Protein AF-A0A0N4WQX5-F1 (afdb_monomer_lite)

Sequence (140 aa):
MTCLVWTRDRNTYKEAFRTASLQRRLMQGDSTDIREWGIHRSRRNKAMKIWMALRLNGLEGFRYHLNNAVEMCVYFESLVATHPLLKIFSRKLAIFTFFYEEPGSSKEENNLYTENLCQFINQSHKLYVTHTKKHSMPAS

pLDDT: mean 87.52, std 13.51, range [39.91, 98.06]

InterPro domains:
  IPR002129 Pyridoxal phosphate-dependent decarboxylase, major domain [PF00282] (3-87)
  IPR010977 Aromatic-L-amino-acid decarboxylase [PTHR11999] (2-135)
  IPR015424 Pyridoxal phosphate-dependent transferase [SSF53383] (3-135)

Organism: Haemonchus placei (NCBI:txid6290)

Secondary structure (DSSP, 8-state):
-------S-HHHHHHHH--GGGGGGTTS-S---GGGGSS-SS---HHHHHHHHHHHHHHHHHHHHHHHHHHHHHHHHHHHHTSTTEEEEEEETTEEEEEE--TT--HHHHHHHHHHHHHHHHHTSS--------SSPPP-

Structure (mmCIF, N/CA/C/O backbone):
data_AF-A0A0N4WQX5-F1
#
_entry.id   AF-A0A0N4WQX5-F1
#
loop_
_atom_site.group_PDB
_atom_site.id
_atom_site.type_symbol
_atom_site.label_atom_id
_atom_site.label_alt_id
_atom_site.label_comp_id
_atom_site.label_asym_id
_atom_site.label_entity_id
_atom_site.label_seq_id
_atom_site.pdbx_PDB_ins_code
_atom_site.Cartn_x
_atom_site.Cartn_y
_atom_site.Cartn_z
_atom_site.occupancy
_atom_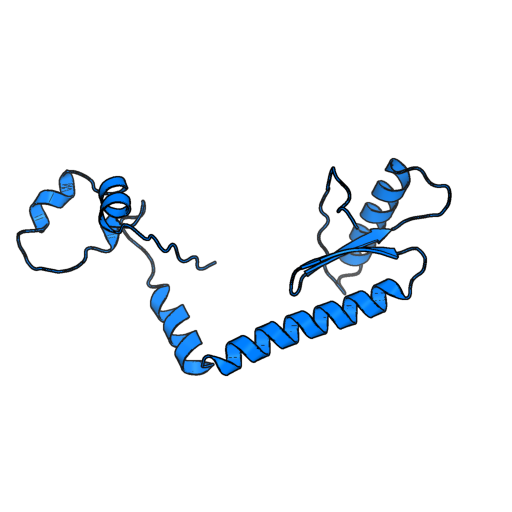site.B_iso_or_equiv
_atom_site.auth_seq_id
_atom_site.auth_comp_id
_atom_site.auth_asym_id
_atom_site.auth_atom_id
_atom_site.pdbx_PDB_model_num
ATOM 1 N N . MET A 1 1 ? 13.904 0.644 -3.031 1.00 65.19 1 MET A N 1
ATOM 2 C CA . MET A 1 1 ? 12.774 1.209 -3.800 1.00 65.19 1 MET A CA 1
ATOM 3 C C . MET A 1 1 ? 13.170 1.384 -5.274 1.00 65.19 1 MET A C 1
ATOM 5 O O . MET A 1 1 ? 14.246 1.922 -5.562 1.00 65.19 1 MET A O 1
ATOM 9 N N . THR A 1 2 ? 12.361 0.865 -6.202 1.00 83.88 2 THR A N 1
ATOM 10 C CA . THR A 1 2 ? 12.535 1.024 -7.659 1.00 83.88 2 THR A CA 1
ATOM 11 C C . THR A 1 2 ? 11.351 1.830 -8.180 1.00 83.88 2 THR A C 1
ATOM 13 O O . THR A 1 2 ? 10.221 1.459 -7.903 1.00 83.88 2 THR A O 1
ATOM 16 N N . CYS A 1 3 ? 11.617 2.928 -8.884 1.00 85.62 3 CYS A N 1
ATOM 17 C CA . CYS A 1 3 ? 10.607 3.817 -9.456 1.00 85.62 3 CYS A CA 1
ATOM 18 C C . CYS A 1 3 ? 10.844 3.907 -10.968 1.00 85.62 3 CYS A C 1
ATOM 20 O O . CYS A 1 3 ? 12.000 3.876 -11.403 1.00 85.62 3 CYS A O 1
ATOM 22 N N . LEU A 1 4 ? 9.760 3.987 -11.737 1.00 89.69 4 LEU A N 1
ATOM 23 C CA . LEU A 1 4 ? 9.767 4.189 -13.180 1.00 89.69 4 LEU A CA 1
ATOM 24 C C . LEU A 1 4 ? 9.079 5.522 -13.475 1.00 89.69 4 LEU A C 1
ATOM 26 O O . LEU A 1 4 ? 7.991 5.777 -12.968 1.00 89.69 4 LEU A O 1
ATOM 30 N N . VAL A 1 5 ? 9.706 6.342 -14.314 1.00 89.50 5 VAL A N 1
ATOM 31 C CA . VAL A 1 5 ? 9.091 7.547 -14.874 1.00 89.50 5 VAL A CA 1
ATOM 32 C C . VAL A 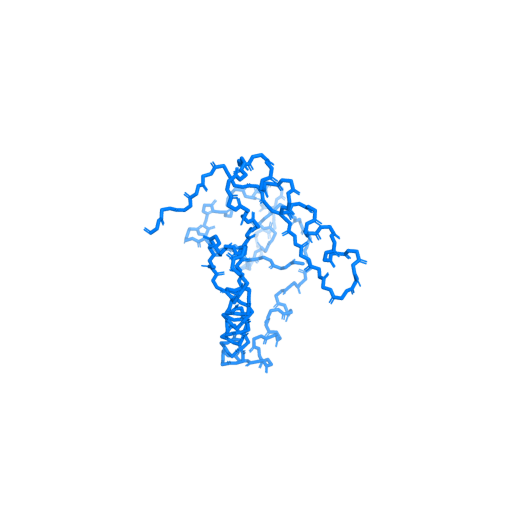1 5 ? 8.845 7.284 -16.351 1.00 89.50 5 VAL A C 1
ATOM 34 O O . VAL A 1 5 ? 9.754 6.856 -17.063 1.00 89.50 5 VAL A O 1
ATOM 37 N N . TRP A 1 6 ? 7.617 7.522 -16.796 1.00 90.69 6 TRP A N 1
ATOM 38 C CA . TRP A 1 6 ? 7.226 7.441 -18.196 1.00 90.69 6 TRP A CA 1
ATOM 39 C C . TRP A 1 6 ? 6.752 8.821 -18.651 1.00 90.69 6 TRP A C 1
ATOM 41 O O . TRP A 1 6 ? 5.980 9.472 -17.951 1.00 90.69 6 TRP A O 1
ATOM 51 N N . THR A 1 7 ? 7.254 9.277 -19.796 1.00 91.44 7 THR A N 1
ATOM 52 C CA . THR A 1 7 ? 6.916 10.574 -20.393 1.00 91.44 7 THR A CA 1
ATOM 53 C C . THR A 1 7 ? 6.338 10.355 -21.782 1.00 91.44 7 THR A C 1
ATOM 55 O O . THR A 1 7 ? 6.787 9.468 -22.510 1.00 91.44 7 THR A O 1
ATOM 58 N N . ARG A 1 8 ? 5.358 11.184 -22.153 1.00 93.50 8 ARG A N 1
ATOM 59 C CA . ARG A 1 8 ? 4.783 11.194 -23.500 1.00 93.50 8 ARG A CA 1
ATOM 60 C C . ARG A 1 8 ? 5.755 11.797 -24.515 1.00 93.50 8 ARG A C 1
ATOM 62 O O . ARG A 1 8 ? 5.939 11.218 -25.580 1.00 93.50 8 ARG A O 1
ATOM 69 N N . ASP A 1 9 ? 6.371 12.933 -24.181 1.00 92.00 9 ASP A N 1
ATOM 70 C CA . ASP A 1 9 ? 7.404 13.562 -25.008 1.00 92.00 9 ASP A CA 1
ATOM 71 C C . ASP A 1 9 ? 8.788 13.204 -24.466 1.00 92.00 9 ASP A C 1
ATOM 73 O O . ASP A 1 9 ? 9.208 13.621 -23.378 1.00 92.00 9 ASP A O 1
ATOM 77 N N . ARG A 1 10 ? 9.492 12.383 -25.241 1.00 87.69 10 ARG A N 1
ATOM 78 C CA . ARG A 1 10 ? 10.853 11.951 -24.945 1.00 87.69 10 ARG A CA 1
ATOM 79 C C . ARG A 1 10 ? 11.848 13.107 -25.021 1.00 87.69 10 ARG A C 1
ATOM 81 O O . ARG A 1 10 ? 12.753 13.165 -24.192 1.00 87.69 10 ARG A O 1
ATOM 88 N N . ASN A 1 11 ? 11.719 13.978 -26.017 1.00 87.88 11 ASN A N 1
ATOM 89 C CA . ASN A 1 11 ? 12.721 14.993 -26.314 1.00 87.88 11 ASN A CA 1
ATOM 90 C C . ASN A 1 11 ? 12.683 16.096 -25.261 1.00 87.88 11 ASN A C 1
ATOM 92 O O . ASN A 1 11 ? 13.728 16.429 -24.711 1.00 87.88 11 ASN A O 1
ATOM 96 N N . THR A 1 12 ? 11.491 16.569 -24.888 1.00 90.06 12 THR A N 1
ATOM 97 C CA . THR A 1 12 ? 11.342 17.570 -23.819 1.00 90.06 12 THR A CA 1
ATOM 98 C C . THR A 1 12 ? 11.959 17.097 -22.505 1.00 90.06 12 THR A C 1
ATOM 100 O O . THR A 1 12 ? 12.708 17.835 -21.869 1.00 90.06 12 THR A O 1
ATOM 103 N N . TYR A 1 13 ? 11.688 15.849 -22.105 1.00 89.62 13 TYR A N 1
ATOM 104 C CA . TYR A 1 13 ? 12.241 15.299 -20.866 1.00 89.62 13 TYR A CA 1
ATOM 105 C C . TYR A 1 13 ? 13.764 15.155 -20.933 1.00 89.62 13 TYR A C 1
ATOM 107 O O . TYR A 1 13 ? 14.461 15.459 -19.970 1.00 89.62 13 TYR A O 1
ATOM 115 N N . LYS A 1 14 ? 14.283 14.701 -22.076 1.00 86.50 14 LYS A N 1
ATOM 116 C CA . LYS A 1 14 ? 15.713 14.489 -22.292 1.00 86.50 14 LYS A CA 1
ATOM 117 C C . LYS A 1 14 ? 16.503 15.802 -22.275 1.00 86.50 14 LYS A C 1
ATOM 119 O O . LYS A 1 14 ? 17.553 15.870 -21.640 1.00 86.50 14 LYS A O 1
ATOM 124 N N . GLU A 1 15 ? 15.993 16.845 -22.929 1.00 86.06 15 GLU A N 1
ATOM 125 C CA . GLU A 1 15 ? 16.634 18.168 -22.961 1.00 86.06 15 GLU A CA 1
ATOM 126 C C . GLU A 1 15 ? 16.770 18.781 -21.560 1.00 86.06 15 GLU A C 1
ATOM 128 O O . GLU A 1 15 ? 17.800 19.377 -21.257 1.00 86.06 15 GLU A O 1
ATOM 133 N N . ALA A 1 16 ? 15.813 18.541 -20.657 1.00 87.88 16 ALA A N 1
ATOM 134 C CA . ALA A 1 16 ? 15.885 19.030 -19.277 1.00 87.88 16 ALA A CA 1
ATOM 135 C C . ALA A 1 16 ? 17.098 18.501 -18.480 1.00 87.88 16 ALA A C 1
ATOM 137 O O . ALA A 1 16 ? 17.537 19.146 -17.529 1.00 87.88 16 ALA A O 1
ATOM 138 N N . PHE A 1 17 ? 17.655 17.341 -18.852 1.00 85.88 17 PHE A N 1
ATOM 139 C CA . PHE A 1 17 ? 18.827 16.742 -18.194 1.00 85.88 17 PHE A CA 1
ATOM 140 C C . PHE A 1 17 ? 20.094 16.784 -19.059 1.00 85.88 17 PHE A C 1
ATOM 142 O O . PHE A 1 17 ? 21.155 16.299 -18.647 1.00 85.88 17 PHE A O 1
ATOM 149 N N . ARG A 1 18 ? 20.014 17.356 -20.262 1.00 77.12 18 ARG A N 1
ATOM 150 C CA . ARG A 1 18 ? 21.131 17.409 -21.200 1.00 77.12 18 ARG A CA 1
ATOM 151 C C . ARG A 1 18 ? 22.154 18.445 -20.727 1.00 77.12 18 ARG A C 1
ATOM 153 O O . ARG A 1 18 ? 21.835 19.600 -20.483 1.00 77.12 18 ARG A O 1
ATOM 160 N N . THR A 1 19 ? 23.416 18.036 -20.581 1.00 71.81 19 THR A N 1
ATOM 161 C CA . THR A 1 19 ? 24.524 18.936 -20.207 1.00 71.81 19 THR A CA 1
ATOM 162 C C . THR A 1 19 ? 25.466 19.138 -21.397 1.00 71.81 19 THR A C 1
ATOM 164 O O . THR A 1 19 ? 25.884 18.159 -22.017 1.00 71.81 19 THR A O 1
ATOM 167 N N . ALA A 1 20 ? 25.875 20.383 -21.674 1.00 64.62 20 ALA A N 1
ATOM 168 C CA . ALA A 1 20 ? 26.703 20.765 -22.833 1.00 64.62 20 ALA A CA 1
ATOM 169 C C . ALA A 1 20 ? 28.028 19.977 -22.986 1.00 64.62 20 ALA A C 1
ATOM 171 O O . ALA A 1 20 ? 28.515 19.766 -24.094 1.00 64.62 20 ALA A O 1
ATOM 172 N N . SER A 1 21 ? 28.599 19.461 -21.890 1.00 58.69 21 SER A N 1
ATOM 173 C CA . SER A 1 21 ? 29.840 18.664 -21.915 1.00 58.69 21 SER A CA 1
ATOM 174 C C . SER A 1 21 ? 29.704 17.276 -22.568 1.00 58.69 21 SER A C 1
ATOM 176 O O . SER A 1 21 ? 30.718 16.667 -22.908 1.00 58.69 21 SER A O 1
ATOM 178 N N . LEU A 1 22 ? 28.483 16.769 -22.777 1.00 56.41 22 LEU A N 1
ATOM 179 C CA . LEU A 1 22 ? 28.228 15.458 -23.398 1.00 56.41 22 LEU A CA 1
ATOM 180 C C . LEU A 1 22 ? 28.082 15.515 -24.927 1.00 56.41 22 LEU A C 1
ATOM 182 O O . LEU A 1 22 ? 28.156 14.481 -25.590 1.00 56.41 22 LEU A O 1
ATOM 186 N N . GLN A 1 23 ? 27.966 16.714 -25.502 1.00 54.78 23 GLN A N 1
ATOM 187 C CA . GLN A 1 23 ? 27.760 16.926 -26.938 1.00 54.78 23 GLN A CA 1
ATOM 188 C C . GLN A 1 23 ? 28.903 16.350 -27.797 1.00 54.78 23 GLN A C 1
ATOM 190 O O . GLN A 1 23 ? 28.686 15.944 -28.934 1.00 54.78 23 GLN A O 1
ATOM 195 N N . ARG A 1 24 ? 30.109 16.218 -27.224 1.00 49.47 24 ARG A N 1
ATOM 196 C CA . ARG A 1 24 ? 31.312 15.729 -27.918 1.00 49.47 24 ARG A CA 1
ATOM 197 C C . ARG A 1 24 ? 31.308 14.221 -28.215 1.00 49.47 24 ARG A C 1
ATOM 199 O O . ARG A 1 24 ? 32.096 13.783 -29.043 1.00 49.47 24 ARG A O 1
ATOM 206 N N . ARG A 1 25 ? 30.454 13.413 -27.567 1.00 53.00 25 ARG A N 1
ATOM 207 C CA . ARG A 1 25 ? 30.475 11.939 -27.713 1.00 53.00 25 ARG A CA 1
ATOM 208 C C . ARG A 1 25 ? 29.404 11.383 -28.669 1.00 53.00 25 ARG A C 1
ATOM 210 O O . ARG A 1 25 ? 29.460 10.208 -29.002 1.00 53.00 25 ARG A O 1
ATOM 217 N N . LEU A 1 26 ? 28.476 12.219 -29.148 1.00 53.69 26 LEU A N 1
ATOM 218 C CA . LEU A 1 26 ? 27.364 11.819 -30.031 1.00 53.69 26 LEU A CA 1
ATOM 219 C C . LEU A 1 26 ? 27.763 11.608 -31.505 1.00 53.69 26 LEU A C 1
ATOM 221 O O . LEU A 1 26 ? 26.928 11.209 -32.305 1.00 53.69 26 LEU A O 1
ATOM 225 N N . MET A 1 27 ? 29.033 11.816 -31.867 1.00 51.78 27 MET A N 1
ATOM 226 C CA . MET A 1 27 ? 29.539 11.511 -33.216 1.00 51.78 27 MET A CA 1
ATOM 227 C C . MET A 1 27 ? 29.763 10.006 -33.459 1.00 51.78 27 MET A C 1
ATOM 229 O O . MET A 1 27 ? 30.257 9.624 -34.515 1.00 51.78 27 MET A O 1
ATOM 233 N N . GLN A 1 28 ? 29.428 9.142 -32.494 1.00 52.09 28 GLN A N 1
ATOM 234 C CA . GLN A 1 28 ? 29.509 7.691 -32.640 1.00 52.09 28 GLN A CA 1
ATOM 235 C C . GLN A 1 28 ? 28.188 7.023 -32.244 1.00 52.09 28 GLN A C 1
ATOM 237 O O . GLN A 1 28 ? 27.973 6.668 -31.088 1.00 52.09 28 GLN A O 1
ATOM 242 N N . GLY A 1 29 ? 27.331 6.819 -33.245 1.00 54.69 29 GLY A N 1
ATOM 243 C CA . GLY A 1 29 ? 26.274 5.809 -33.233 1.00 54.69 29 GLY A CA 1
ATOM 244 C C . GLY A 1 29 ? 24.965 6.189 -32.536 1.00 54.69 29 GLY A C 1
ATOM 245 O O . GLY A 1 29 ? 24.932 6.864 -31.510 1.00 54.69 29 GLY A O 1
ATOM 246 N N . ASP A 1 30 ? 23.882 5.656 -33.098 1.00 57.34 30 ASP A N 1
ATOM 247 C CA . ASP A 1 30 ? 22.463 5.870 -32.777 1.00 57.34 30 ASP A CA 1
ATOM 248 C C . ASP A 1 30 ? 22.026 5.241 -31.428 1.00 57.34 30 ASP A C 1
ATOM 250 O O . ASP A 1 30 ? 20.951 4.661 -31.270 1.00 57.34 30 ASP A O 1
ATOM 254 N N . SER A 1 31 ? 22.907 5.278 -30.426 1.00 63.88 31 SER A N 1
ATOM 255 C CA . SER A 1 31 ? 22.689 4.654 -29.123 1.00 63.88 31 SER A CA 1
ATOM 256 C C . SER A 1 31 ? 22.044 5.636 -28.144 1.00 63.88 31 SER A C 1
ATOM 258 O O . SER A 1 31 ? 22.467 6.780 -27.976 1.00 63.88 31 SER A O 1
ATOM 260 N N . THR A 1 32 ? 20.983 5.191 -27.468 1.00 72.25 32 THR A N 1
ATOM 261 C CA . THR A 1 32 ? 20.320 6.009 -26.448 1.00 72.25 32 THR A CA 1
ATOM 262 C C . THR A 1 32 ? 21.196 6.094 -25.202 1.00 72.25 32 THR A C 1
ATOM 264 O O . THR A 1 32 ? 21.296 5.129 -24.443 1.00 72.25 32 THR A O 1
ATOM 267 N N . ASP A 1 33 ? 21.779 7.266 -24.948 1.00 78.81 33 ASP A N 1
ATOM 268 C CA . ASP A 1 33 ? 22.504 7.514 -23.708 1.00 78.81 33 ASP A CA 1
ATOM 269 C C . ASP A 1 33 ? 21.531 7.649 -22.532 1.00 78.81 33 ASP A C 1
ATOM 271 O O . ASP A 1 33 ? 20.803 8.627 -22.367 1.00 78.81 33 ASP A O 1
ATOM 275 N N . ILE A 1 34 ? 21.531 6.631 -21.680 1.00 80.62 34 ILE A N 1
ATOM 276 C CA . ILE A 1 34 ? 20.685 6.552 -20.495 1.00 80.62 34 ILE A CA 1
ATOM 277 C C . ILE A 1 34 ? 20.975 7.623 -19.431 1.00 80.62 34 ILE A C 1
ATOM 279 O O . ILE A 1 34 ? 20.159 7.806 -18.524 1.00 80.62 34 ILE A O 1
ATOM 283 N N . ARG A 1 35 ? 22.120 8.308 -19.515 1.00 80.56 35 ARG A N 1
ATOM 28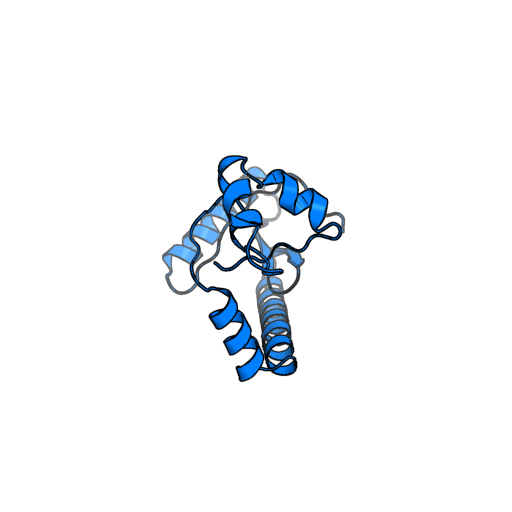4 C CA . ARG A 1 35 ? 22.516 9.383 -18.592 1.00 80.56 35 ARG A CA 1
ATOM 285 C C . ARG A 1 35 ? 21.726 10.665 -18.829 1.00 80.56 35 ARG A C 1
ATOM 287 O O . ARG A 1 35 ? 21.562 11.447 -17.908 1.00 80.56 35 ARG A O 1
ATOM 294 N N . GLU A 1 36 ? 21.185 10.839 -20.031 1.00 83.12 36 GLU A N 1
ATOM 295 C CA . GLU A 1 36 ? 20.400 12.015 -20.428 1.00 83.12 36 GLU A CA 1
ATOM 296 C C . GLU A 1 36 ? 18.934 11.940 -19.947 1.00 83.12 36 GLU A C 1
ATOM 298 O O . GLU A 1 36 ? 18.095 12.725 -20.365 1.00 83.12 36 GLU A O 1
ATOM 303 N N . TRP A 1 37 ? 18.607 10.980 -19.075 1.00 86.00 37 TRP A N 1
ATOM 304 C CA . TRP A 1 37 ? 17.247 10.713 -18.581 1.00 86.00 37 TRP A CA 1
ATOM 305 C C . TRP A 1 37 ? 17.101 10.924 -17.072 1.00 86.00 37 TRP A C 1
ATOM 307 O O . TRP A 1 37 ? 16.199 10.369 -16.445 1.00 86.00 37 TRP A O 1
ATOM 317 N N . GLY A 1 38 ? 18.028 11.647 -16.455 1.00 86.69 38 GLY A N 1
ATOM 318 C CA . GLY A 1 38 ? 17.943 11.983 -15.045 1.00 86.69 38 GLY A CA 1
ATOM 319 C C . GLY A 1 38 ? 19.222 12.606 -14.512 1.00 86.69 38 GLY A C 1
ATOM 320 O O . GLY A 1 38 ? 20.231 12.708 -15.197 1.00 86.69 38 GLY A O 1
ATOM 321 N N . ILE A 1 39 ? 19.175 12.991 -13.241 1.00 86.38 39 ILE A N 1
ATOM 322 C CA . ILE A 1 39 ? 20.245 13.752 -12.581 1.00 86.38 39 ILE A CA 1
ATOM 323 C C . ILE A 1 39 ? 21.530 12.914 -12.415 1.00 86.38 39 ILE A C 1
ATOM 325 O O . ILE A 1 39 ? 22.645 13.434 -12.440 1.00 86.38 39 ILE A O 1
ATOM 329 N N . HIS A 1 40 ? 21.397 11.599 -12.232 1.00 84.25 40 HIS A N 1
ATOM 330 C CA . HIS A 1 40 ? 22.528 10.728 -11.916 1.00 84.25 40 HIS A CA 1
ATOM 331 C C . HIS A 1 40 ? 23.308 10.293 -13.165 1.00 84.25 40 HIS A C 1
ATOM 333 O O . HIS A 1 40 ? 22.762 9.652 -14.060 1.00 84.25 40 HIS A O 1
ATOM 339 N N . ARG A 1 41 ? 24.629 10.525 -13.165 1.00 76.69 41 ARG A N 1
ATOM 340 C CA . ARG A 1 41 ? 25.539 10.088 -14.245 1.00 76.69 41 ARG A CA 1
ATOM 341 C C . ARG A 1 41 ? 25.843 8.586 -14.250 1.00 76.69 41 ARG A C 1
ATOM 343 O O . ARG A 1 41 ? 26.141 8.029 -15.301 1.00 76.69 41 ARG A O 1
ATOM 350 N N . SER A 1 42 ? 25.785 7.937 -13.089 1.00 83.38 42 SER A N 1
ATOM 351 C CA . SER A 1 42 ? 25.886 6.482 -12.935 1.00 83.38 42 SER A CA 1
ATOM 352 C C . SER A 1 42 ? 24.660 5.979 -12.187 1.00 83.38 42 SER A C 1
ATOM 354 O O . SER A 1 42 ? 24.185 6.629 -11.254 1.00 83.38 42 SER A O 1
ATOM 356 N N . ARG A 1 43 ? 24.125 4.828 -12.599 1.00 84.31 43 ARG A N 1
ATOM 357 C CA . ARG A 1 43 ? 22.934 4.229 -11.992 1.00 84.31 43 ARG A CA 1
ATOM 358 C C . ARG A 1 43 ? 23.043 2.711 -11.960 1.00 84.31 43 ARG A C 1
ATOM 360 O O . ARG A 1 43 ? 23.528 2.094 -12.902 1.00 84.31 43 ARG A O 1
ATOM 367 N N . ARG A 1 44 ? 22.551 2.102 -10.878 1.00 88.62 44 ARG A N 1
ATOM 368 C CA . ARG A 1 44 ? 22.452 0.638 -10.757 1.00 88.62 44 ARG A CA 1
ATOM 369 C C . ARG A 1 44 ? 21.479 0.090 -11.808 1.00 88.62 44 ARG A C 1
ATOM 371 O O . ARG A 1 44 ? 20.457 0.723 -12.082 1.00 88.62 44 ARG A O 1
ATOM 378 N N . ASN A 1 45 ? 21.736 -1.112 -12.326 1.00 88.62 45 ASN A N 1
ATOM 379 C CA . ASN A 1 45 ? 20.838 -1.788 -13.267 1.00 88.62 45 ASN A CA 1
ATOM 380 C C . ASN A 1 45 ? 19.585 -2.346 -12.558 1.00 88.62 45 ASN A C 1
ATOM 382 O O . ASN A 1 45 ? 19.446 -3.546 -12.330 1.00 88.62 45 ASN A O 1
ATOM 386 N N . LYS A 1 46 ? 18.654 -1.458 -12.185 1.00 90.12 46 LYS A N 1
ATOM 387 C CA . LYS A 1 46 ? 17.372 -1.840 -11.566 1.00 90.12 46 LYS A CA 1
ATOM 388 C C . LYS A 1 46 ? 16.412 -2.518 -12.554 1.00 90.12 46 LYS A C 1
ATOM 390 O O . LYS A 1 46 ? 15.488 -3.195 -12.111 1.00 90.12 46 LYS A O 1
ATOM 395 N N . ALA A 1 47 ? 16.639 -2.358 -13.862 1.00 91.19 47 ALA A N 1
ATOM 396 C CA . ALA A 1 47 ? 15.810 -2.956 -14.905 1.00 91.19 47 ALA A CA 1
ATOM 397 C C . ALA A 1 47 ? 15.887 -4.485 -14.876 1.00 91.19 47 ALA A C 1
ATOM 399 O O . ALA A 1 47 ? 14.855 -5.133 -15.000 1.00 91.19 47 ALA A O 1
ATOM 400 N N . MET A 1 48 ? 17.066 -5.055 -14.602 1.00 93.94 48 MET A N 1
ATOM 401 C CA . MET A 1 48 ? 17.226 -6.508 -14.489 1.00 93.94 48 MET A CA 1
ATOM 402 C C . MET A 1 48 ? 16.326 -7.108 -13.399 1.00 93.94 48 MET A C 1
ATOM 404 O O . MET A 1 48 ? 15.679 -8.125 -13.624 1.00 93.94 48 MET A O 1
ATOM 408 N N . LYS A 1 49 ? 16.205 -6.446 -12.238 1.00 92.50 49 LYS A N 1
ATOM 409 C CA . LYS A 1 49 ? 15.312 -6.909 -11.162 1.00 92.50 49 LYS A CA 1
ATOM 410 C C . LYS A 1 49 ? 13.843 -6.901 -11.597 1.00 92.50 49 LYS A C 1
ATOM 412 O O . LYS A 1 49 ? 13.123 -7.844 -11.291 1.00 92.50 49 LYS A O 1
ATOM 417 N N . ILE A 1 50 ? 13.404 -5.850 -12.295 1.00 92.56 50 ILE A N 1
ATOM 418 C CA . ILE A 1 50 ? 12.029 -5.759 -12.813 1.00 92.56 50 ILE A CA 1
ATOM 419 C C . ILE A 1 50 ? 11.792 -6.835 -13.877 1.00 92.56 50 ILE A C 1
ATOM 421 O O . ILE A 1 50 ? 10.810 -7.565 -13.798 1.00 92.56 50 ILE A O 1
ATOM 425 N N . TRP A 1 51 ? 12.705 -6.960 -14.842 1.00 94.12 51 TRP A N 1
ATOM 426 C CA . TRP A 1 51 ? 12.610 -7.934 -15.925 1.00 94.12 51 TRP A CA 1
ATOM 427 C C . TRP A 1 51 ? 12.550 -9.368 -15.395 1.00 94.12 51 TRP A C 1
ATOM 429 O O . TRP A 1 51 ? 11.678 -10.129 -15.803 1.00 94.12 51 TRP A O 1
ATOM 439 N N . MET A 1 52 ? 13.409 -9.713 -14.431 1.00 95.81 52 MET A N 1
ATOM 440 C CA . MET A 1 52 ? 13.406 -11.038 -13.813 1.00 95.81 52 MET A CA 1
ATOM 441 C C . MET A 1 52 ? 12.100 -11.297 -13.054 1.00 95.81 52 MET A C 1
ATOM 443 O O . MET A 1 52 ? 11.519 -12.367 -13.189 1.00 95.81 52 MET A O 1
ATOM 447 N N . ALA A 1 53 ? 11.587 -10.311 -12.309 1.00 94.00 53 ALA A N 1
ATOM 448 C CA . ALA A 1 53 ? 10.314 -10.454 -11.605 1.00 94.00 53 ALA A CA 1
ATOM 449 C C . ALA A 1 53 ? 9.134 -10.670 -12.574 1.00 94.00 53 ALA A C 1
ATOM 451 O O . ALA A 1 53 ? 8.296 -11.532 -12.316 1.00 94.00 53 ALA A O 1
ATOM 452 N N . LEU A 1 54 ? 9.102 -9.948 -13.702 1.00 93.56 54 LEU A N 1
ATOM 453 C CA . LEU A 1 54 ? 8.121 -10.138 -14.781 1.00 93.56 54 LEU A CA 1
ATOM 454 C C . LEU A 1 54 ? 8.234 -11.514 -15.438 1.00 93.56 54 LEU A C 1
ATOM 456 O O . LEU A 1 54 ? 7.218 -12.160 -15.669 1.00 93.56 54 LEU A O 1
ATOM 460 N N . ARG A 1 55 ? 9.456 -11.975 -15.720 1.00 95.75 55 ARG A N 1
ATOM 461 C CA . ARG A 1 55 ? 9.693 -13.285 -16.337 1.00 95.75 55 ARG A CA 1
ATOM 462 C C . ARG A 1 55 ? 9.332 -14.453 -15.427 1.00 95.75 55 ARG A C 1
ATOM 464 O O . ARG A 1 55 ? 8.774 -15.421 -15.923 1.00 95.75 55 ARG A O 1
ATOM 471 N N . LEU A 1 56 ? 9.648 -14.359 -14.137 1.00 96.56 56 LEU A N 1
ATOM 472 C CA . LEU A 1 56 ? 9.403 -15.435 -13.176 1.00 96.56 56 LEU A CA 1
ATOM 473 C C . LEU A 1 56 ? 7.925 -15.563 -12.795 1.00 96.56 56 LEU A C 1
ATOM 475 O O . LEU A 1 56 ? 7.428 -16.676 -12.695 1.00 96.56 56 LEU A O 1
ATOM 479 N N . ASN A 1 57 ? 7.229 -14.443 -12.579 1.00 95.62 57 ASN A N 1
ATOM 480 C CA . ASN A 1 57 ? 5.845 -14.469 -12.086 1.00 95.62 57 ASN A CA 1
ATOM 481 C C . ASN A 1 57 ? 4.805 -14.371 -13.211 1.00 95.62 57 ASN A C 1
ATOM 483 O O . ASN A 1 57 ? 3.650 -14.749 -13.019 1.00 95.62 57 ASN A O 1
ATOM 487 N N . GLY A 1 58 ? 5.187 -13.842 -14.378 1.00 96.00 58 GLY A N 1
ATOM 488 C CA . GLY A 1 58 ? 4.246 -13.517 -15.447 1.00 96.00 58 GLY A CA 1
ATOM 489 C C . GLY A 1 58 ? 3.208 -12.474 -15.018 1.00 96.00 58 GLY A C 1
ATOM 490 O O . GLY A 1 58 ? 3.198 -12.001 -13.884 1.00 96.00 58 GLY A O 1
ATOM 491 N N . LEU A 1 59 ? 2.313 -12.098 -15.931 1.00 95.81 59 LEU A N 1
ATOM 492 C CA . LEU A 1 59 ? 1.251 -11.134 -15.620 1.00 95.81 59 LEU A CA 1
ATOM 493 C C . LEU A 1 59 ? 0.277 -11.680 -14.562 1.00 95.81 59 LEU A C 1
ATOM 495 O O . LEU A 1 59 ? -0.105 -10.958 -13.642 1.00 95.81 59 LEU A O 1
ATOM 499 N N . GLU A 1 60 ? -0.080 -12.957 -14.668 1.00 96.62 60 GLU A N 1
ATOM 500 C CA . GLU A 1 60 ? -1.049 -13.595 -13.775 1.00 96.62 60 GLU A CA 1
ATOM 501 C C . GLU A 1 60 ? -0.540 -13.696 -12.333 1.00 96.62 60 GLU A C 1
ATOM 503 O O . GLU A 1 60 ? -1.304 -13.424 -11.410 1.00 96.62 60 GLU A O 1
ATOM 508 N N . GLY A 1 61 ? 0.757 -13.944 -12.110 1.00 96.75 61 GLY A N 1
ATOM 509 C CA . GLY A 1 61 ? 1.328 -13.929 -10.761 1.00 96.75 61 GLY A CA 1
ATOM 510 C C . GLY A 1 61 ? 1.218 -12.558 -10.087 1.00 96.75 61 GLY A C 1
ATOM 511 O O . GLY A 1 61 ? 0.835 -12.464 -8.922 1.00 96.75 61 GLY A O 1
ATOM 512 N N . PHE A 1 62 ? 1.467 -11.463 -10.818 1.00 95.12 62 PHE A N 1
ATOM 513 C CA . PHE A 1 62 ? 1.277 -10.115 -10.264 1.00 95.12 62 PHE A CA 1
ATOM 514 C C . PHE A 1 62 ? -0.188 -9.810 -9.955 1.00 95.12 62 PHE A C 1
ATOM 516 O O . PHE A 1 62 ? -0.473 -9.231 -8.905 1.00 95.12 62 PHE A O 1
ATOM 523 N N . ARG A 1 63 ? -1.112 -10.197 -10.844 1.00 95.94 63 ARG A N 1
ATOM 524 C CA . ARG A 1 63 ? -2.555 -10.011 -10.623 1.00 95.94 63 ARG A CA 1
ATOM 525 C C . ARG A 1 63 ? -3.020 -10.792 -9.403 1.00 95.94 63 ARG A C 1
ATOM 527 O O . ARG A 1 63 ? -3.702 -10.221 -8.560 1.00 95.94 63 ARG A O 1
ATOM 534 N N . TYR A 1 64 ? -2.579 -12.041 -9.269 1.00 96.75 64 TYR A N 1
ATOM 535 C CA . TYR A 1 64 ? -2.850 -12.872 -8.102 1.00 96.75 64 TYR A CA 1
ATOM 536 C C . TYR A 1 64 ? -2.374 -12.204 -6.808 1.00 96.75 64 TYR A C 1
ATOM 538 O O . TYR A 1 64 ? -3.170 -12.000 -5.897 1.00 96.75 64 TYR A O 1
ATOM 546 N N . HIS A 1 65 ? -1.106 -11.787 -6.733 1.00 95.50 65 HIS A N 1
ATOM 547 C CA . HIS A 1 65 ? -0.575 -11.155 -5.522 1.00 95.50 65 HIS A CA 1
ATOM 548 C C . HIS A 1 65 ? -1.280 -9.839 -5.169 1.00 95.50 65 HIS A C 1
ATOM 550 O O . HIS A 1 65 ? -1.510 -9.572 -3.989 1.00 95.50 65 HIS A O 1
ATOM 556 N N . LEU A 1 66 ? -1.632 -9.025 -6.170 1.00 95.88 66 LEU A N 1
ATOM 557 C CA . LEU A 1 66 ? -2.364 -7.779 -5.953 1.00 95.88 66 LEU A CA 1
ATOM 558 C C . LEU A 1 66 ? -3.788 -8.044 -5.450 1.00 95.88 66 LEU A C 1
ATOM 560 O O . LEU A 1 66 ? -4.195 -7.438 -4.461 1.00 95.88 66 LEU A O 1
ATOM 564 N N . ASN A 1 67 ? -4.515 -8.965 -6.084 1.00 97.12 67 ASN A N 1
ATOM 565 C CA . ASN A 1 67 ? -5.872 -9.326 -5.675 1.00 97.12 67 ASN A CA 1
ATOM 566 C C . ASN A 1 67 ? -5.881 -9.935 -4.272 1.00 97.12 67 ASN A C 1
ATOM 568 O O . ASN A 1 67 ? -6.632 -9.472 -3.422 1.00 97.12 67 ASN A O 1
ATOM 572 N N . ASN A 1 68 ? -4.964 -10.860 -3.982 1.00 97.94 68 ASN A N 1
ATOM 573 C CA . ASN A 1 68 ? -4.823 -11.452 -2.654 1.00 97.94 68 ASN A CA 1
ATOM 574 C C . ASN A 1 68 ? -4.527 -10.391 -1.574 1.00 97.94 68 ASN A C 1
ATOM 576 O O . ASN A 1 68 ? -5.069 -10.448 -0.476 1.00 97.94 68 ASN A O 1
ATOM 580 N N . ALA A 1 69 ? -3.701 -9.380 -1.869 1.00 97.62 69 ALA A N 1
ATOM 581 C CA . ALA A 1 69 ? -3.462 -8.276 -0.933 1.00 97.62 69 ALA A CA 1
ATOM 582 C C . ALA A 1 69 ? -4.725 -7.436 -0.675 1.00 97.62 69 ALA A C 1
ATOM 584 O O . ALA A 1 69 ? -4.965 -7.013 0.457 1.00 97.62 69 ALA A O 1
ATOM 585 N N . VAL A 1 70 ? -5.542 -7.207 -1.707 1.00 97.75 70 VAL A N 1
ATOM 586 C CA . VAL A 1 70 ? -6.838 -6.526 -1.570 1.00 97.75 70 VAL A CA 1
ATOM 587 C C . VAL A 1 70 ? -7.820 -7.381 -0.764 1.00 97.75 70 VAL A C 1
ATOM 589 O O . VAL A 1 70 ? -8.472 -6.853 0.129 1.00 97.75 70 VAL A O 1
ATOM 592 N N . GLU A 1 71 ? -7.889 -8.687 -1.010 1.00 98.06 71 GLU A N 1
ATOM 593 C CA . GLU A 1 71 ? -8.748 -9.617 -0.265 1.00 98.06 71 GLU A CA 1
ATOM 594 C C . GLU A 1 71 ? -8.368 -9.681 1.218 1.00 98.06 71 GLU A C 1
ATOM 596 O O . GLU A 1 71 ? -9.236 -9.540 2.078 1.00 98.06 71 GLU A O 1
ATOM 601 N N . MET A 1 72 ? -7.073 -9.782 1.541 1.00 97.50 72 MET A N 1
ATOM 602 C CA . MET A 1 72 ? -6.592 -9.715 2.928 1.00 97.50 72 MET A CA 1
ATOM 603 C C . MET A 1 72 ? -6.953 -8.384 3.600 1.00 97.50 72 MET A C 1
ATOM 605 O O . MET A 1 72 ? -7.297 -8.357 4.780 1.00 97.50 72 MET A O 1
ATOM 609 N N . CYS A 1 73 ? -6.890 -7.278 2.854 1.00 97.31 73 CYS A N 1
ATOM 610 C CA . CYS A 1 73 ? -7.279 -5.960 3.346 1.00 97.31 73 CYS A CA 1
ATOM 611 C C . CYS A 1 73 ? -8.777 -5.902 3.676 1.00 97.31 73 CYS A C 1
ATOM 613 O O . CYS A 1 73 ? -9.134 -5.462 4.765 1.00 97.31 73 CYS A O 1
ATOM 615 N N . VAL A 1 74 ? -9.634 -6.400 2.778 1.00 97.06 74 VAL A N 1
ATOM 616 C CA . VAL A 1 74 ? -11.092 -6.485 2.981 1.00 97.06 74 VAL A CA 1
ATOM 617 C C . VAL A 1 74 ? -11.431 -7.390 4.164 1.00 97.06 74 VAL A C 1
ATOM 619 O O . VAL A 1 74 ? -12.272 -7.041 4.990 1.00 97.06 74 VAL A O 1
ATOM 622 N N . TYR A 1 75 ? -10.751 -8.529 4.288 1.00 97.25 75 TYR A N 1
ATOM 623 C CA . TYR A 1 75 ? -10.928 -9.419 5.427 1.00 97.25 75 TYR A CA 1
ATOM 624 C C . TYR A 1 75 ? -10.560 -8.722 6.742 1.00 97.25 75 TYR A C 1
ATOM 626 O O . TYR A 1 75 ? -11.357 -8.723 7.679 1.00 97.25 75 TYR A O 1
ATOM 634 N N . PHE A 1 76 ? -9.404 -8.057 6.812 1.00 95.81 76 PHE A N 1
ATOM 635 C CA . PHE A 1 76 ? -8.998 -7.360 8.033 1.00 95.81 76 PHE A CA 1
ATOM 636 C C . PHE A 1 76 ? -9.912 -6.168 8.362 1.00 95.81 76 PHE A C 1
ATOM 638 O O . PHE A 1 76 ? -10.262 -5.977 9.524 1.00 95.81 76 PHE A O 1
ATOM 645 N N . GLU A 1 77 ? -10.371 -5.422 7.355 1.00 96.31 77 GLU A N 1
ATOM 646 C CA . GLU A 1 77 ? -11.394 -4.382 7.517 1.00 96.31 77 GLU A CA 1
ATOM 647 C C . GLU A 1 77 ? -12.677 -4.958 8.132 1.00 96.31 77 GLU A C 1
ATOM 649 O O . GLU A 1 77 ? -13.201 -4.383 9.084 1.00 96.31 77 GLU A O 1
ATOM 654 N N . SER A 1 78 ? -13.146 -6.118 7.652 1.00 96.62 78 SER A N 1
ATOM 655 C CA . SER A 1 78 ? -14.343 -6.776 8.191 1.00 96.62 78 SER A CA 1
ATOM 656 C C . SER A 1 78 ? -14.190 -7.156 9.665 1.00 96.62 78 SER A C 1
ATOM 658 O O . SER A 1 78 ? -15.131 -6.978 10.433 1.00 96.62 78 SER A O 1
ATOM 660 N N . LEU A 1 79 ? -12.995 -7.591 10.086 1.00 96.44 79 LEU A N 1
ATOM 661 C CA . LEU A 1 79 ? -12.698 -7.880 11.490 1.00 96.44 79 LEU A CA 1
ATOM 662 C C . LEU A 1 79 ? -12.724 -6.603 12.332 1.00 96.44 79 LEU A C 1
ATOM 664 O O . LEU A 1 79 ? -13.345 -6.582 13.391 1.00 96.44 79 LEU A O 1
ATOM 668 N N . VAL A 1 80 ? -12.100 -5.523 11.857 1.00 95.44 80 VAL A N 1
ATOM 669 C CA . VAL A 1 80 ? -12.113 -4.227 12.556 1.00 95.44 80 VAL A CA 1
ATOM 670 C C . VAL A 1 80 ? -13.539 -3.693 12.695 1.00 95.44 80 VAL A C 1
ATOM 672 O O . VAL A 1 80 ? -13.909 -3.225 13.769 1.00 95.44 80 VAL A O 1
ATOM 675 N N . ALA A 1 81 ? -14.357 -3.829 11.651 1.00 95.50 81 ALA A N 1
ATOM 676 C CA . ALA A 1 81 ? -15.744 -3.373 11.638 1.00 95.50 81 ALA A CA 1
ATOM 677 C C . ALA A 1 81 ? -16.661 -4.115 12.630 1.00 95.50 81 ALA A C 1
ATOM 679 O O . ALA A 1 81 ? -17.743 -3.617 12.937 1.00 95.50 81 ALA A O 1
ATOM 680 N N . THR A 1 82 ? -16.251 -5.276 13.161 1.00 97.06 82 THR A N 1
ATOM 681 C CA . THR A 1 82 ? -17.018 -5.959 14.222 1.00 97.06 82 THR A CA 1
ATOM 682 C C . THR A 1 82 ? -16.962 -5.226 15.562 1.00 97.06 82 THR A C 1
ATOM 684 O O . THR A 1 82 ? -17.850 -5.408 16.394 1.00 97.06 82 THR A O 1
ATOM 687 N N . HIS A 1 83 ? -15.943 -4.390 15.786 1.00 96.44 83 HIS A N 1
ATOM 688 C CA . HIS A 1 83 ? -15.794 -3.652 17.031 1.00 96.44 83 HIS A CA 1
ATOM 689 C C . HIS A 1 83 ? -16.569 -2.322 16.961 1.00 96.44 83 HIS A C 1
ATOM 691 O O . HIS A 1 83 ? -16.228 -1.462 16.149 1.00 96.44 83 HIS A O 1
ATOM 697 N N . PRO A 1 84 ? -17.565 -2.079 17.833 1.00 95.06 84 PRO A N 1
ATOM 698 C CA . PRO A 1 84 ? -18.495 -0.951 17.687 1.00 95.06 84 PRO A CA 1
ATOM 699 C C . PRO A 1 84 ? -17.828 0.432 17.778 1.00 95.06 84 PRO A C 1
ATOM 701 O O . PRO A 1 84 ? -18.299 1.387 17.149 1.00 95.06 84 PRO A O 1
ATOM 704 N N . LEU A 1 85 ? -16.727 0.521 18.530 1.00 95.94 85 LEU A N 1
ATOM 705 C CA . LEU A 1 85 ? -15.951 1.749 18.759 1.00 95.94 85 LEU A CA 1
ATOM 706 C C . LEU A 1 85 ? -14.883 2.009 17.686 1.00 95.94 85 LEU A C 1
ATOM 708 O O . LEU A 1 85 ? -14.237 3.051 17.708 1.00 95.94 85 LEU A O 1
ATOM 712 N N . LEU A 1 86 ? -14.661 1.075 16.753 1.00 96.00 86 LEU A N 1
ATOM 713 C CA . LEU A 1 86 ? -13.726 1.279 15.647 1.00 96.00 86 LEU A CA 1
ATOM 714 C C . LEU A 1 86 ? -14.502 1.674 14.395 1.00 96.00 86 LEU A C 1
ATOM 716 O O . LEU A 1 86 ? -15.385 0.952 13.934 1.00 96.00 86 LEU A O 1
ATOM 720 N N . LYS A 1 87 ? -14.163 2.831 13.827 1.00 94.62 87 LYS A N 1
ATOM 721 C CA . LYS A 1 87 ? -14.788 3.349 12.608 1.00 94.62 87 LYS A CA 1
ATOM 722 C C . LYS A 1 87 ? -13.810 3.293 11.451 1.00 94.62 87 LYS A C 1
ATOM 724 O O . LYS A 1 87 ? -12.687 3.790 11.543 1.00 94.62 87 LYS A O 1
ATOM 729 N N . ILE A 1 88 ? -14.244 2.704 10.340 1.00 94.94 88 ILE A N 1
ATOM 730 C CA . ILE A 1 88 ? -13.471 2.709 9.099 1.00 94.94 88 ILE A CA 1
ATOM 731 C C . ILE A 1 88 ? -13.553 4.104 8.480 1.00 94.94 88 ILE A C 1
ATOM 733 O O . ILE A 1 88 ? -14.634 4.633 8.245 1.00 94.94 88 ILE A O 1
ATOM 737 N N . PHE A 1 89 ? -12.397 4.699 8.203 1.00 92.62 89 PHE A N 1
ATOM 738 C CA . PHE A 1 89 ? -12.294 6.012 7.576 1.00 92.62 89 PHE A CA 1
ATOM 739 C C . PHE A 1 89 ? -12.303 5.910 6.050 1.00 92.62 89 PHE A C 1
ATOM 741 O O . PHE A 1 89 ? -13.026 6.628 5.371 1.00 92.62 89 PHE A O 1
ATOM 748 N N . SER A 1 90 ? -11.452 5.055 5.479 1.00 92.81 90 SER A N 1
ATOM 749 C CA . SER A 1 90 ? -11.367 4.857 4.028 1.00 92.81 90 SER A CA 1
ATOM 750 C C . SER A 1 90 ? -10.564 3.602 3.711 1.00 92.81 90 SER A C 1
ATOM 752 O O . SER A 1 90 ? -9.570 3.326 4.384 1.00 92.81 90 SER A O 1
ATOM 754 N N . ARG A 1 91 ? -10.932 2.902 2.634 1.00 92.81 91 ARG A N 1
ATOM 755 C CA . ARG A 1 91 ? -10.116 1.854 2.011 1.00 92.81 91 ARG A CA 1
ATOM 756 C C . ARG A 1 91 ? -9.740 2.239 0.585 1.00 92.81 91 ARG A C 1
ATOM 758 O O . ARG A 1 91 ? -10.582 2.660 -0.206 1.00 92.81 91 ARG A O 1
ATOM 765 N N . LYS A 1 92 ? -8.467 2.049 0.238 1.00 92.94 92 LYS A N 1
ATOM 766 C CA . LYS A 1 92 ? -7.940 2.170 -1.125 1.00 92.94 92 LYS A CA 1
ATOM 767 C C . LYS A 1 92 ? -7.001 1.005 -1.412 1.00 92.94 92 LYS A C 1
ATOM 769 O O . LYS A 1 92 ? -5.923 0.916 -0.829 1.00 92.94 92 LYS A O 1
ATOM 774 N N . LEU A 1 93 ? -7.390 0.148 -2.357 1.00 93.31 93 LEU A N 1
ATOM 775 C CA . LEU A 1 93 ? -6.655 -1.075 -2.702 1.00 93.31 93 LEU A CA 1
ATOM 776 C C . LEU A 1 93 ? -6.415 -1.939 -1.449 1.00 93.31 93 LEU A C 1
ATOM 778 O O . LEU A 1 93 ? -7.374 -2.276 -0.761 1.00 93.31 93 LEU A O 1
ATOM 782 N N . ALA A 1 94 ? -5.156 -2.281 -1.167 1.00 95.81 94 ALA A N 1
ATOM 783 C CA . ALA A 1 94 ? -4.731 -3.130 -0.057 1.00 95.81 94 ALA A CA 1
ATOM 784 C C . ALA A 1 94 ? -4.395 -2.346 1.230 1.00 95.81 94 ALA A C 1
ATOM 786 O O . ALA A 1 94 ? -3.653 -2.835 2.079 1.00 95.81 94 ALA A O 1
ATOM 787 N N . ILE A 1 95 ? -4.879 -1.107 1.360 1.00 95.75 95 ILE A N 1
ATOM 788 C CA . ILE A 1 95 ? -4.680 -0.269 2.546 1.00 95.75 95 ILE A CA 1
ATOM 789 C C . ILE A 1 95 ? -6.032 0.295 2.971 1.00 95.75 95 ILE A C 1
ATOM 791 O O . ILE A 1 95 ? -6.766 0.852 2.152 1.00 95.75 95 ILE A O 1
ATOM 795 N N . PHE A 1 96 ? -6.329 0.219 4.264 1.00 95.69 96 PHE A N 1
ATOM 796 C CA . PHE A 1 96 ? -7.428 0.960 4.867 1.00 95.69 96 PHE A CA 1
ATOM 797 C C . PHE A 1 96 ? -6.958 1.714 6.104 1.00 95.69 96 PHE A C 1
ATOM 799 O O . PHE A 1 96 ? -5.871 1.485 6.634 1.00 95.69 96 PHE A O 1
ATOM 806 N N . THR A 1 97 ? -7.771 2.668 6.526 1.00 95.69 97 THR A N 1
ATOM 807 C CA . THR A 1 97 ? -7.543 3.487 7.711 1.00 95.69 97 THR A CA 1
ATOM 808 C C . THR A 1 97 ? -8.790 3.422 8.571 1.00 95.69 97 THR A C 1
ATOM 810 O O . THR A 1 97 ? -9.901 3.465 8.044 1.00 95.69 97 THR A O 1
ATOM 813 N N . PHE A 1 98 ? -8.606 3.333 9.880 1.00 95.44 98 PHE A N 1
ATOM 814 C CA . PHE A 1 98 ? -9.672 3.343 10.870 1.00 95.44 98 PHE A CA 1
ATOM 815 C C . PHE A 1 98 ? -9.244 4.194 12.066 1.00 95.44 98 PHE A C 1
ATOM 817 O O . PHE A 1 98 ? -8.061 4.510 12.213 1.00 95.44 98 PHE A O 1
ATOM 824 N N . PHE A 1 99 ? -10.203 4.582 12.893 1.00 95.06 99 PHE A N 1
ATOM 825 C CA . PHE A 1 99 ? -9.972 5.347 14.113 1.00 95.06 99 PHE A CA 1
ATOM 826 C C . PHE A 1 99 ? -10.892 4.856 15.230 1.00 95.06 99 PHE A C 1
ATOM 828 O O . PHE A 1 99 ? -11.860 4.137 14.975 1.00 95.06 99 PHE A O 1
ATOM 835 N N . TYR A 1 100 ? -10.548 5.214 16.463 1.00 95.69 100 TYR A N 1
ATOM 836 C CA . TYR A 1 100 ? -11.352 4.933 17.644 1.00 95.69 100 TYR A CA 1
ATOM 837 C C . TYR A 1 100 ? -12.299 6.104 17.913 1.00 95.69 100 TYR A C 1
ATOM 839 O O . TYR A 1 100 ? -11.872 7.260 17.906 1.00 95.69 100 TYR A O 1
ATOM 847 N N . GLU A 1 101 ? -13.572 5.802 18.147 1.00 94.88 101 GLU A N 1
ATOM 848 C CA . GLU A 1 101 ? -14.618 6.781 18.427 1.00 94.88 101 GLU A CA 1
ATOM 849 C C . GLU A 1 101 ? -15.439 6.340 19.639 1.00 94.88 101 GLU A C 1
ATOM 851 O O . GLU A 1 101 ? -16.168 5.346 19.579 1.00 94.88 101 GLU A O 1
ATOM 856 N N . GLU A 1 102 ? -15.325 7.098 20.729 1.00 94.69 102 GLU A N 1
ATOM 857 C CA . GLU A 1 102 ? -16.138 6.914 21.929 1.00 94.69 102 GLU A CA 1
ATOM 858 C C . GLU A 1 102 ? -17.385 7.816 21.864 1.00 94.69 102 GLU A C 1
ATOM 860 O O . GLU A 1 102 ? -17.259 9.029 21.633 1.00 94.69 102 GLU A O 1
ATOM 865 N N . PRO A 1 103 ? -18.601 7.274 22.064 1.00 93.25 103 PRO A N 1
ATOM 866 C CA . PRO A 1 103 ? -19.814 8.079 22.118 1.00 93.25 103 PRO A CA 1
ATOM 867 C C . PRO A 1 103 ? -19.749 9.137 23.226 1.00 93.25 103 PRO A C 1
ATOM 869 O O . PRO A 1 103 ? -19.594 8.821 24.401 1.00 93.25 103 PRO A O 1
ATOM 872 N N . GLY A 1 104 ? -19.923 10.406 22.853 1.00 91.56 104 GLY A N 1
ATOM 873 C CA . GLY A 1 104 ? -19.913 11.531 23.794 1.00 91.56 104 GLY A CA 1
ATOM 874 C C . GLY A 1 104 ? -18.540 12.170 24.022 1.00 91.56 104 GLY A C 1
ATOM 875 O O . GLY A 1 104 ? -18.479 13.210 24.674 1.00 91.56 104 GLY A O 1
ATOM 876 N N . SER A 1 105 ? -17.465 11.619 23.452 1.00 92.56 105 SER A N 1
ATOM 877 C CA . SER A 1 105 ? -16.140 12.244 23.481 1.00 92.56 105 SER A CA 1
ATOM 878 C C . SER A 1 105 ? -15.967 13.311 22.401 1.00 92.56 105 SER A C 1
ATOM 880 O O . SER A 1 105 ? -16.534 13.241 21.306 1.00 92.56 105 SER A O 1
ATOM 882 N N . SER A 1 106 ? -15.141 14.309 22.706 1.00 93.56 106 SER A N 1
ATOM 883 C CA . SER A 1 106 ? -14.695 15.322 21.752 1.00 93.56 106 SER A CA 1
ATOM 884 C C . SER A 1 106 ? -13.796 14.724 20.664 1.00 93.56 106 SER A C 1
ATOM 886 O O . SER A 1 106 ? -13.248 13.622 20.779 1.00 93.56 106 SER A O 1
ATOM 888 N N . LYS A 1 107 ? -13.594 15.478 19.580 1.00 89.94 107 LYS A N 1
ATOM 889 C CA . LYS A 1 107 ? -12.701 15.064 18.491 1.00 89.94 107 LYS A CA 1
ATOM 890 C C . LYS A 1 107 ? -11.252 14.947 18.972 1.00 89.94 107 LYS A C 1
ATOM 892 O O . LYS A 1 107 ? -10.526 14.059 18.532 1.00 89.94 107 LYS A O 1
ATOM 897 N N . GLU A 1 108 ? -10.829 15.843 19.854 1.00 91.75 108 GLU A N 1
ATOM 898 C CA . GLU A 1 108 ? -9.498 15.872 20.454 1.00 91.75 108 GLU A CA 1
ATOM 899 C C . GLU A 1 108 ? -9.246 14.624 21.308 1.00 91.75 108 GLU A C 1
ATOM 901 O O . GLU A 1 108 ? -8.193 13.999 21.178 1.00 91.75 108 GLU A O 1
ATOM 906 N N . GLU A 1 109 ? -10.233 14.214 22.106 1.00 94.25 109 GLU A N 1
ATOM 907 C CA . GLU A 1 109 ? -10.174 12.979 22.896 1.00 94.25 109 GLU A CA 1
ATOM 908 C C . GLU A 1 109 ? -10.132 11.738 22.000 1.00 94.25 109 GLU A C 1
ATOM 910 O O . GLU A 1 109 ? -9.253 10.897 22.169 1.00 94.25 109 GLU A O 1
ATOM 915 N N . ASN A 1 110 ? -10.988 11.654 20.977 1.00 94.06 110 ASN A N 1
ATOM 916 C CA . ASN A 1 110 ? -10.976 10.534 20.026 1.00 94.06 110 ASN A CA 1
ATOM 917 C C . ASN A 1 110 ? -9.642 10.417 19.267 1.00 94.06 110 ASN A C 1
ATOM 919 O O . ASN A 1 110 ? -9.143 9.310 19.029 1.00 94.06 110 ASN A O 1
ATOM 923 N N . ASN A 1 111 ? -9.013 11.548 18.930 1.00 93.88 111 ASN A N 1
ATOM 924 C CA . ASN A 1 111 ? -7.667 11.555 18.356 1.00 93.88 111 ASN A CA 1
ATOM 925 C C . ASN A 1 111 ? -6.639 10.980 19.341 1.00 93.88 111 ASN A C 1
ATOM 927 O O . ASN A 1 111 ? -5.832 10.139 18.946 1.00 93.88 111 ASN A O 1
ATOM 931 N N . LEU A 1 112 ? -6.689 11.392 20.613 1.00 95.19 112 LEU A N 1
ATOM 932 C CA . LEU A 1 112 ? -5.803 10.879 21.660 1.00 95.19 112 LEU A CA 1
ATOM 933 C C . LEU A 1 112 ? -6.006 9.372 21.885 1.00 95.19 112 LEU A C 1
ATOM 935 O O . LEU A 1 112 ? -5.032 8.625 21.955 1.00 95.19 112 LEU A O 1
ATOM 939 N N . TYR A 1 113 ? -7.251 8.896 21.934 1.00 95.94 113 TYR A N 1
ATOM 940 C CA . TYR A 1 113 ? -7.561 7.469 22.068 1.00 95.94 113 TYR A CA 1
ATOM 941 C C . TYR A 1 113 ? -7.059 6.653 20.877 1.00 95.94 113 TYR A C 1
ATOM 943 O O . TYR A 1 113 ? -6.478 5.584 21.060 1.00 95.94 113 TYR A O 1
ATOM 951 N N . THR A 1 114 ? -7.204 7.179 19.661 1.00 96.12 114 THR A N 1
ATOM 952 C CA . THR A 1 114 ? -6.673 6.539 18.451 1.00 96.12 114 THR A CA 1
ATOM 953 C C . THR A 1 114 ? -5.141 6.464 18.478 1.00 96.12 114 THR A C 1
ATOM 955 O O . THR A 1 114 ? -4.565 5.431 18.125 1.00 96.12 114 THR A O 1
ATOM 958 N N . GLU A 1 115 ? -4.461 7.526 18.922 1.00 95.75 115 GLU A N 1
ATOM 959 C CA . GLU A 1 115 ? -3.001 7.532 19.090 1.00 95.75 115 GLU A CA 1
ATOM 960 C C . GLU A 1 115 ? -2.550 6.515 20.152 1.00 95.75 115 GLU A C 1
ATOM 962 O O . GLU A 1 115 ? -1.625 5.737 19.899 1.00 95.75 115 GLU A O 1
ATOM 967 N N . ASN A 1 116 ? -3.242 6.449 21.292 1.00 96.25 116 ASN A N 1
ATOM 968 C CA . ASN A 1 116 ? -2.965 5.481 22.356 1.00 96.25 116 ASN A CA 1
ATOM 969 C C . ASN A 1 116 ? -3.171 4.035 21.884 1.00 96.25 116 ASN A C 1
ATOM 971 O O . ASN A 1 116 ? -2.325 3.179 22.139 1.00 96.25 116 ASN A O 1
ATOM 975 N N . LEU A 1 117 ? -4.247 3.762 21.138 1.00 95.50 117 LEU A N 1
ATOM 976 C CA . LEU A 1 117 ? -4.501 2.450 20.539 1.00 95.50 117 LEU A CA 1
ATOM 977 C C . LEU A 1 117 ? -3.375 2.044 19.577 1.00 95.50 117 LEU A C 1
ATOM 979 O O . LEU A 1 117 ? -2.884 0.918 19.629 1.00 95.50 117 LEU A O 1
ATOM 983 N N . CYS A 1 118 ? -2.929 2.965 18.721 1.00 96.06 118 CYS A N 1
ATOM 984 C CA . CYS A 1 118 ? -1.810 2.738 17.806 1.00 96.06 118 CYS A CA 1
ATOM 985 C C . CYS A 1 118 ? -0.517 2.388 18.566 1.00 96.06 118 CYS A C 1
ATOM 987 O O . CYS A 1 118 ? 0.173 1.426 18.218 1.00 96.06 118 CYS A O 1
ATOM 989 N N . GLN A 1 119 ? -0.202 3.131 19.632 1.00 96.69 119 GLN A N 1
ATOM 990 C CA . GLN A 1 119 ? 0.962 2.849 20.476 1.00 96.69 119 GLN A CA 1
ATOM 991 C C . GLN A 1 119 ? 0.849 1.487 21.162 1.00 96.69 119 GLN A C 1
ATOM 993 O O . GLN A 1 119 ? 1.803 0.714 21.111 1.00 96.69 119 GLN A O 1
ATOM 998 N N . PHE A 1 120 ? -0.314 1.167 21.730 1.00 96.62 120 PHE A N 1
ATOM 999 C CA . PHE A 1 120 ? -0.581 -0.121 22.366 1.00 96.62 120 PHE A CA 1
ATOM 1000 C C . PHE A 1 120 ? -0.366 -1.296 21.399 1.00 96.62 120 PHE A C 1
ATOM 1002 O O . PHE A 1 120 ? 0.342 -2.252 21.723 1.00 96.62 120 PHE A O 1
ATOM 1009 N N . ILE A 1 121 ? -0.906 -1.204 20.178 1.00 95.88 121 ILE A N 1
ATOM 1010 C CA . ILE A 1 121 ? -0.715 -2.228 19.141 1.00 95.88 121 ILE A CA 1
ATOM 1011 C C . ILE A 1 121 ? 0.776 -2.390 18.821 1.00 95.88 121 ILE A C 1
ATOM 1013 O O . ILE A 1 121 ? 1.284 -3.511 18.833 1.00 95.88 121 ILE A 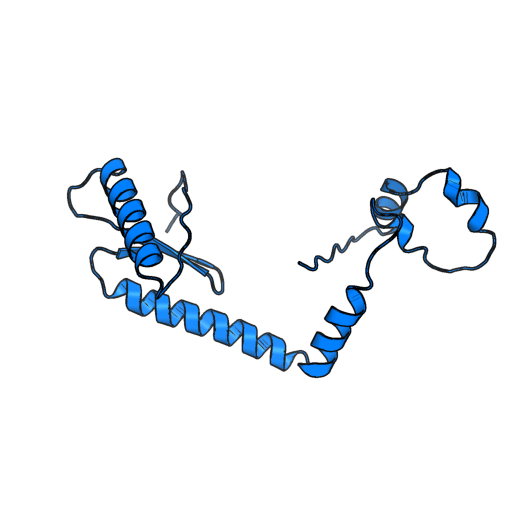O 1
ATOM 1017 N N . ASN A 1 122 ? 1.493 -1.289 18.599 1.00 97.00 122 ASN A N 1
ATOM 1018 C CA . ASN A 1 122 ? 2.909 -1.326 18.233 1.00 97.00 122 ASN A CA 1
ATOM 1019 C C . ASN A 1 122 ? 3.812 -1.849 19.363 1.00 97.00 122 ASN A C 1
ATOM 1021 O O . ASN A 1 122 ? 4.764 -2.582 19.092 1.00 97.00 122 ASN A O 1
ATOM 1025 N N . GLN A 1 123 ? 3.506 -1.520 20.621 1.00 97.50 123 GLN A N 1
ATOM 1026 C CA . GLN A 1 123 ? 4.218 -2.021 21.804 1.00 97.50 123 GLN A CA 1
ATOM 1027 C C . GLN A 1 123 ? 4.002 -3.519 22.032 1.00 97.50 123 GLN A C 1
ATOM 1029 O O . GLN A 1 123 ? 4.853 -4.181 22.618 1.00 97.50 123 GLN A O 1
ATOM 1034 N N . SER A 1 124 ? 2.894 -4.084 21.541 1.00 96.75 124 SER A N 1
ATOM 1035 C CA . SER A 1 124 ? 2.660 -5.528 21.631 1.00 96.75 124 SER A CA 1
ATOM 1036 C C . SER A 1 124 ? 3.664 -6.358 20.819 1.00 96.75 124 SER A C 1
ATOM 1038 O O . SER A 1 124 ? 3.766 -7.563 21.040 1.00 96.75 124 SER A O 1
ATOM 1040 N N . HIS A 1 125 ? 4.363 -5.745 19.851 1.00 93.62 125 HIS A N 1
ATOM 1041 C CA . HIS A 1 125 ? 5.260 -6.391 18.882 1.00 93.62 125 HIS A CA 1
ATOM 1042 C C . HIS A 1 125 ? 4.625 -7.512 18.034 1.00 93.62 125 HIS A C 1
ATOM 1044 O O . HIS A 1 125 ? 5.325 -8.181 17.275 1.00 93.62 125 HIS A O 1
ATOM 1050 N N . LYS A 1 126 ? 3.301 -7.708 18.114 1.00 95.12 126 LYS A N 1
ATOM 1051 C CA . LYS A 1 126 ? 2.554 -8.696 17.316 1.00 95.12 126 LYS A CA 1
ATOM 1052 C C . LYS A 1 126 ? 2.091 -8.137 15.975 1.00 95.12 126 LYS A C 1
ATOM 1054 O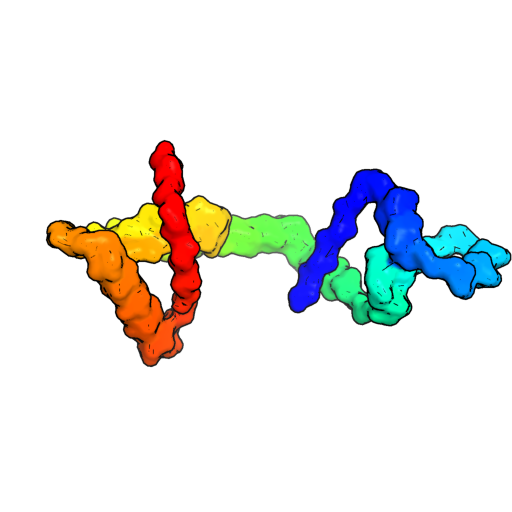 O . LYS A 1 126 ? 1.931 -8.882 15.014 1.00 95.12 126 LYS A O 1
ATOM 1059 N N . LEU A 1 127 ? 1.857 -6.830 15.925 1.00 94.12 127 LEU A N 1
ATOM 1060 C CA . LEU A 1 127 ? 1.406 -6.102 14.748 1.00 94.12 127 LEU A CA 1
ATOM 1061 C C . LEU A 1 127 ? 2.052 -4.717 14.750 1.00 94.12 127 LEU A C 1
ATOM 1063 O O . LEU A 1 127 ? 2.296 -4.145 15.811 1.00 94.12 127 LEU A O 1
ATOM 1067 N N . TYR A 1 128 ? 2.310 -4.183 13.559 1.00 94.94 128 TYR A N 1
ATOM 1068 C CA . TYR A 1 128 ? 2.781 -2.816 13.386 1.00 94.94 128 TYR A CA 1
ATOM 1069 C C . TYR A 1 128 ? 1.797 -2.019 12.532 1.00 94.94 128 TYR A C 1
ATOM 1071 O O . TYR A 1 128 ? 1.481 -2.412 11.408 1.00 94.94 128 TYR A O 1
ATOM 1079 N N . VAL A 1 129 ? 1.332 -0.893 13.065 1.00 94.50 129 VAL A N 1
ATOM 1080 C CA . VAL A 1 129 ? 0.424 0.051 12.411 1.00 94.50 129 VAL A CA 1
ATOM 1081 C C . VAL A 1 129 ? 1.020 1.455 12.434 1.00 94.50 129 VAL A C 1
ATOM 1083 O O . VAL A 1 129 ? 1.692 1.862 13.384 1.00 94.50 129 VAL A O 1
ATOM 1086 N N . THR A 1 130 ? 0.778 2.216 11.372 1.00 94.56 130 THR A N 1
ATOM 1087 C CA . THR A 1 130 ? 1.195 3.616 11.271 1.00 94.56 130 THR A CA 1
ATOM 1088 C C . THR A 1 130 ? -0.011 4.532 11.424 1.00 94.56 130 THR A C 1
ATOM 1090 O O . THR A 1 130 ? -1.121 4.194 11.018 1.00 94.56 130 THR A O 1
ATOM 1093 N N . HIS A 1 131 ? 0.202 5.707 12.014 1.00 92.44 131 HIS A N 1
ATOM 1094 C CA . HIS A 1 131 ? -0.839 6.720 12.161 1.00 92.44 131 HIS A CA 1
ATOM 1095 C C . HIS A 1 131 ? -0.694 7.800 11.084 1.00 92.44 131 HIS A C 1
ATOM 1097 O O . HIS A 1 131 ? 0.400 8.080 10.588 1.00 92.44 131 HIS A O 1
ATOM 1103 N N . THR A 1 132 ? -1.809 8.429 10.722 1.00 92.81 132 THR A N 1
ATOM 1104 C CA . THR A 1 132 ? -1.842 9.581 9.818 1.00 92.81 132 THR A CA 1
ATOM 1105 C C . THR A 1 132 ? -2.889 10.574 10.305 1.00 92.81 132 THR A C 1
ATOM 1107 O O . THR A 1 132 ? -3.950 10.171 10.777 1.00 92.81 132 THR A O 1
ATOM 1110 N N . LYS A 1 133 ? -2.598 11.876 10.205 1.00 89.50 133 LYS A N 1
ATOM 1111 C CA . LYS A 1 133 ? -3.552 12.939 10.542 1.00 89.50 133 LYS A CA 1
ATOM 1112 C C . LYS A 1 133 ? -4.182 13.464 9.260 1.00 89.50 133 LYS A C 1
ATOM 1114 O O . LYS A 1 133 ? -3.485 13.941 8.366 1.00 89.50 133 LYS A O 1
ATOM 1119 N N . LYS A 1 134 ? -5.509 13.383 9.174 1.00 85.00 134 LYS A N 1
ATOM 1120 C CA . LYS A 1 134 ? -6.299 13.996 8.103 1.00 85.00 134 LYS A CA 1
ATOM 1121 C C . LYS A 1 134 ? -7.134 15.139 8.663 1.00 85.00 134 LYS A C 1
ATOM 1123 O O . LYS A 1 134 ? -7.868 14.962 9.628 1.00 85.00 134 LYS A O 1
ATOM 1128 N N . HIS A 1 135 ? -7.044 16.301 8.021 1.00 75.00 135 HIS A N 1
ATOM 1129 C CA . HIS A 1 135 ? -7.802 17.489 8.420 1.00 75.00 135 HIS A CA 1
ATOM 1130 C C . HIS A 1 135 ? -9.249 17.494 7.897 1.00 75.00 135 HIS A C 1
ATOM 1132 O O . HIS A 1 135 ? -10.085 18.194 8.460 1.00 75.00 135 HIS A O 1
ATOM 1138 N N . SER A 1 136 ? -9.570 16.682 6.882 1.00 63.56 136 SER A N 1
ATOM 1139 C CA . SER A 1 136 ? -10.914 16.545 6.308 1.00 63.56 136 SER A CA 1
ATOM 1140 C C . SER A 1 136 ? -11.419 15.101 6.378 1.00 63.56 136 SER A C 1
ATOM 1142 O O . SER A 1 136 ? -10.674 14.161 6.080 1.00 63.56 136 SER A O 1
ATOM 1144 N N . MET A 1 137 ? -12.687 14.926 6.765 1.00 58.88 137 MET A N 1
ATOM 1145 C CA . MET A 1 137 ? -13.379 13.640 6.634 1.00 58.88 137 MET A CA 1
ATOM 1146 C C . MET A 1 137 ? -13.724 13.389 5.156 1.00 58.88 137 MET A C 1
ATOM 1148 O O . MET A 1 137 ? -14.029 14.345 4.437 1.00 58.88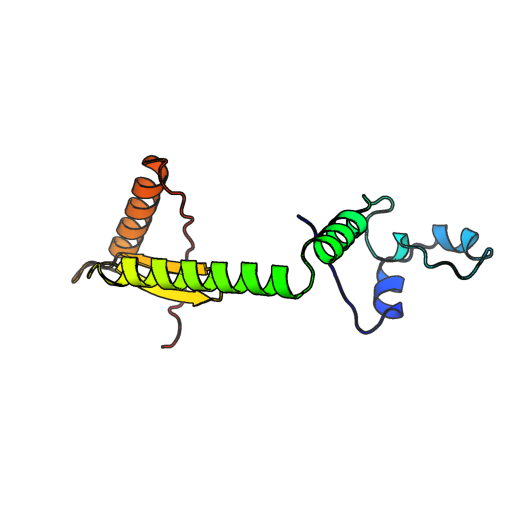 137 MET A O 1
ATOM 1152 N N . PRO A 1 138 ? -13.629 12.143 4.662 1.00 55.69 138 PRO A N 1
ATOM 1153 C CA . PRO A 1 138 ? -14.045 11.806 3.313 1.00 55.69 138 PRO A CA 1
ATOM 1154 C C . PRO A 1 138 ? -15.553 12.027 3.198 1.00 55.69 138 PRO A C 1
ATOM 1156 O O . PRO A 1 138 ? -16.301 11.675 4.106 1.00 55.69 138 PRO A O 1
ATOM 1159 N N . ALA A 1 139 ? -15.979 12.630 2.088 1.00 47.72 139 ALA A N 1
ATOM 1160 C CA . ALA A 1 139 ? -17.382 12.625 1.707 1.00 47.72 139 ALA A CA 1
ATOM 1161 C C . ALA A 1 139 ? -17.816 11.160 1.550 1.00 47.72 139 ALA A C 1
ATOM 1163 O O . ALA A 1 139 ? -17.128 10.395 0.867 1.00 47.72 139 ALA A O 1
ATOM 1164 N N . SER A 1 140 ? -18.885 10.799 2.259 1.00 39.91 140 SER A N 1
ATOM 1165 C CA . SER A 1 140 ? -19.585 9.514 2.170 1.00 39.91 140 SER A CA 1
ATOM 1166 C C . SER A 1 140 ? -19.982 9.189 0.738 1.00 39.91 140 SER A C 1
ATOM 1168 O O . SER A 1 140 ? -20.514 10.121 0.089 1.00 39.91 140 SER A O 1
#

Radius of gyration: 23.94 Å; chains: 1; bounding box: 51×36×57 Å

Foldseek 3Di:
DDDDDDDPDPVVQLVVQDDPVCPVPVVDDPDDDPSSRDPDNDDDPCVVVVVVVCVVQPPVNVVVVQVVLQVVQVVVVVVQVVDPQKAWQDDDRNDTDIFGHDPPDDPVVRVVVRVVVQVVQVVVVPDHDDDDDDPDGDDD